Protein AF-A0A182G7J6-F1 (afdb_monomer_lite)

Secondary structure (DSSP, 8-state):
-----TTEEEEEGGGSSSPPPHHHHHHIIIIIS---GGGEEEEEEETTTTEEEEEESSHHHHHHHHHHHTTT-EEEETTEEEEPPEEE----EEEEE-S--TT--HHHHHHHHTTTEEEEEEEEEE-SSSSTTSEEEEEEEEEEESSPPP---------------

Structure (mmCIF, N/CA/C/O backbone):
data_AF-A0A182G7J6-F1
#
_entry.id   AF-A0A182G7J6-F1
#
loop_
_atom_site.group_PDB
_atom_site.id
_atom_site.type_symbol
_atom_site.label_atom_id
_atom_site.label_alt_id
_atom_site.label_comp_id
_atom_site.label_asym_id
_atom_site.label_entity_id
_atom_site.label_seq_id
_atom_site.pdbx_PDB_ins_code
_atom_site.Cartn_x
_atom_site.Cartn_y
_atom_site.Cartn_z
_atom_site.occupancy
_atom_site.B_iso_or_equiv
_atom_site.auth_seq_id
_atom_site.auth_comp_id
_atom_site.auth_asym_id
_atom_site.auth_atom_id
_atom_site.pdbx_PDB_model_num
ATOM 1 N N . MET A 1 1 ? -9.639 -21.963 0.687 1.00 31.53 1 MET A N 1
ATOM 2 C CA . MET A 1 1 ? -10.382 -20.765 1.134 1.00 31.53 1 MET A CA 1
ATOM 3 C C . MET A 1 1 ? -9.522 -20.028 2.149 1.00 31.53 1 MET A C 1
ATOM 5 O O . MET A 1 1 ? -9.544 -20.380 3.320 1.00 31.53 1 MET A O 1
ATOM 9 N N . TYR A 1 2 ? -8.685 -19.088 1.707 1.00 38.25 2 TYR A N 1
ATOM 10 C CA . TYR A 1 2 ? -7.962 -18.219 2.639 1.00 38.25 2 TYR A CA 1
ATOM 11 C C . TYR A 1 2 ? -8.932 -17.142 3.125 1.00 38.25 2 TYR A C 1
ATOM 13 O O . TYR A 1 2 ? -9.641 -16.548 2.317 1.00 38.25 2 TYR A O 1
ATOM 21 N N . GLY A 1 3 ? -9.032 -16.981 4.447 1.00 46.75 3 GLY A N 1
ATOM 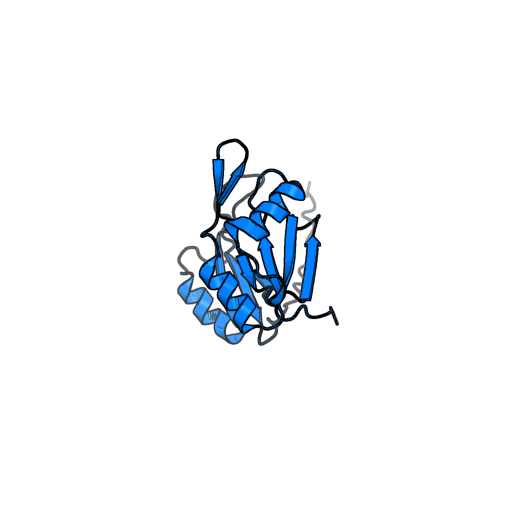22 C CA . GLY A 1 3 ? -9.972 -16.067 5.092 1.00 46.75 3 GLY A CA 1
ATOM 23 C C . GLY A 1 3 ? -9.789 -14.647 4.572 1.00 46.75 3 GLY A C 1
ATOM 24 O O . GLY A 1 3 ? -8.761 -14.020 4.817 1.00 46.75 3 GLY A O 1
ATOM 25 N N . VAL A 1 4 ? -10.786 -14.174 3.828 1.00 55.31 4 VAL A N 1
ATOM 26 C CA . VAL A 1 4 ? -10.801 -12.848 3.213 1.00 55.31 4 VAL A CA 1
ATOM 27 C C . VAL A 1 4 ? -10.831 -11.801 4.322 1.00 55.31 4 VAL A C 1
ATOM 29 O O . VAL A 1 4 ? -11.795 -11.725 5.089 1.00 55.31 4 VAL A O 1
ATOM 32 N N . ARG A 1 5 ? -9.778 -10.988 4.411 1.00 60.81 5 ARG A N 1
ATOM 33 C CA . ARG A 1 5 ? -9.736 -9.822 5.294 1.00 60.81 5 ARG A CA 1
ATOM 34 C C . ARG A 1 5 ? -10.513 -8.687 4.639 1.00 60.81 5 ARG A C 1
ATOM 36 O O . ARG A 1 5 ? -9.988 -7.952 3.815 1.00 60.81 5 ARG A O 1
ATOM 43 N N . LYS A 1 6 ? -11.791 -8.555 4.985 1.00 69.62 6 LYS A N 1
ATOM 44 C CA . LYS A 1 6 ? -12.611 -7.432 4.514 1.00 69.62 6 LYS A CA 1
ATOM 45 C C . LYS A 1 6 ? -12.230 -6.158 5.271 1.00 69.62 6 LYS A C 1
ATOM 47 O O . LYS A 1 6 ? -11.891 -6.216 6.449 1.00 69.62 6 LYS A O 1
ATOM 52 N N . ASN A 1 7 ? -12.301 -5.012 4.596 1.00 86.31 7 ASN A N 1
ATOM 53 C CA . ASN A 1 7 ? -12.163 -3.675 5.195 1.00 86.31 7 ASN A CA 1
ATOM 54 C C . ASN A 1 7 ? -10.857 -3.455 5.978 1.00 86.31 7 ASN A C 1
ATOM 56 O O . ASN A 1 7 ? -10.840 -2.716 6.961 1.00 86.31 7 ASN A O 1
ATOM 60 N N . THR A 1 8 ? -9.770 -4.122 5.594 1.00 92.38 8 THR A N 1
ATOM 61 C CA . THR A 1 8 ? -8.512 -4.024 6.337 1.00 92.38 8 THR A CA 1
ATOM 62 C C . THR A 1 8 ? -7.674 -2.877 5.802 1.00 92.38 8 THR A C 1
ATOM 64 O O . THR A 1 8 ? -7.347 -2.851 4.628 1.00 92.38 8 THR A O 1
ATOM 67 N N . LEU A 1 9 ? -7.301 -1.933 6.654 1.00 94.44 9 LEU A N 1
ATOM 68 C CA . LEU A 1 9 ? -6.309 -0.909 6.368 1.00 94.44 9 LEU A CA 1
ATOM 69 C C . LEU A 1 9 ? -4.917 -1.440 6.732 1.00 94.44 9 LEU A C 1
ATOM 71 O O . LEU A 1 9 ? -4.679 -1.892 7.851 1.00 94.44 9 LEU A O 1
ATOM 75 N N . VAL A 1 10 ? -3.987 -1.372 5.792 1.00 93.81 10 VAL A N 1
ATOM 76 C CA . VAL A 1 10 ? -2.579 -1.718 5.961 1.00 93.81 10 VAL A CA 1
ATOM 77 C C . VAL A 1 10 ? -1.765 -0.449 6.125 1.00 93.81 10 VAL A C 1
ATOM 79 O O . VAL A 1 10 ? -1.825 0.452 5.291 1.00 93.81 10 VAL A O 1
ATOM 82 N N . ILE A 1 11 ? -0.954 -0.407 7.176 1.00 95.69 11 ILE A N 1
ATOM 83 C CA . ILE A 1 11 ? 0.078 0.611 7.370 1.00 95.69 11 ILE A CA 1
ATOM 84 C C . ILE A 1 11 ? 1.424 -0.089 7.251 1.00 95.69 11 ILE A C 1
ATOM 86 O O . ILE A 1 11 ? 1.764 -0.960 8.057 1.00 95.69 11 ILE A O 1
ATOM 90 N N . ASP A 1 12 ? 2.154 0.242 6.192 1.00 92.69 12 ASP A N 1
ATOM 91 C CA . ASP A 1 12 ? 3.282 -0.549 5.717 1.00 92.69 12 ASP A CA 1
ATOM 92 C C . ASP A 1 12 ? 4.620 0.061 6.140 1.00 92.69 12 ASP A C 1
ATOM 94 O O . ASP A 1 12 ? 5.118 1.017 5.550 1.00 92.69 12 ASP A O 1
ATOM 98 N N . PHE A 1 13 ? 5.234 -0.513 7.170 1.00 93.62 13 PHE A N 1
ATOM 99 C CA . PHE A 1 13 ? 6.535 -0.068 7.657 1.00 93.62 13 PHE A CA 1
ATOM 100 C C . PHE A 1 13 ? 7.700 -0.768 6.947 1.00 93.62 13 PHE A C 1
ATOM 102 O O . PHE A 1 13 ? 8.851 -0.498 7.287 1.00 93.62 13 PHE A O 1
ATOM 109 N N . SER A 1 14 ?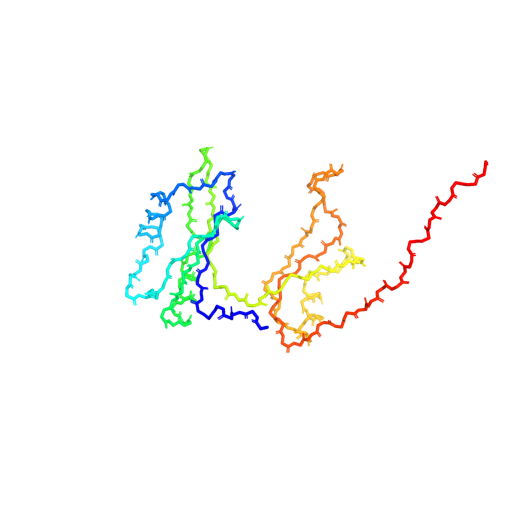 7.460 -1.628 5.946 1.00 88.69 14 SER A N 1
ATOM 110 C CA . SER A 1 14 ? 8.534 -2.302 5.191 1.00 88.69 14 SER A CA 1
ATOM 111 C C . SER A 1 14 ? 9.431 -1.339 4.405 1.00 88.69 14 SER A C 1
ATOM 113 O O . SER A 1 14 ? 10.550 -1.693 4.043 1.00 88.69 14 SER A O 1
ATOM 115 N N . VAL A 1 15 ? 8.973 -0.102 4.189 1.00 85.12 15 VAL A N 1
ATOM 116 C CA . VAL A 1 15 ? 9.769 0.986 3.602 1.00 85.12 15 VAL A CA 1
ATOM 117 C C . VAL A 1 15 ? 10.883 1.489 4.528 1.00 85.12 15 VAL A C 1
ATOM 119 O O . VAL A 1 15 ? 11.796 2.174 4.066 1.00 85.12 15 VAL A O 1
ATOM 122 N N . LEU A 1 16 ? 10.811 1.180 5.827 1.00 87.88 16 LEU A N 1
ATOM 123 C CA . LEU A 1 16 ? 11.824 1.552 6.808 1.00 87.88 16 LEU A CA 1
ATOM 124 C C . LEU A 1 16 ? 12.981 0.543 6.803 1.00 87.88 16 LEU A C 1
ATOM 126 O O . LEU A 1 16 ? 12.744 -0.663 6.727 1.00 87.88 16 LEU A O 1
ATOM 130 N N . PRO A 1 17 ? 14.236 1.004 6.960 1.00 85.38 17 PRO A N 1
ATOM 131 C CA . PRO A 1 17 ? 15.399 0.118 6.973 1.00 85.38 17 PRO A CA 1
ATOM 132 C C . PRO A 1 17 ? 15.458 -0.758 8.232 1.00 85.38 17 PRO A C 1
ATOM 134 O O . PRO A 1 17 ? 16.076 -1.819 8.220 1.00 85.38 17 PRO A O 1
ATOM 137 N N . ILE A 1 18 ? 14.829 -0.312 9.322 1.00 87.38 18 ILE A N 1
ATOM 138 C CA . ILE A 1 18 ? 14.734 -1.032 10.591 1.00 87.38 18 ILE A CA 1
ATOM 139 C C . ILE A 1 18 ? 13.275 -1.009 11.030 1.00 87.38 18 ILE A C 1
ATOM 141 O O . ILE A 1 18 ? 12.597 0.018 10.935 1.00 87.38 18 ILE A O 1
ATOM 145 N N . ARG A 1 19 ? 12.800 -2.145 11.539 1.00 88.69 19 ARG A N 1
ATOM 146 C CA . ARG A 1 19 ? 11.454 -2.265 12.089 1.00 88.69 19 ARG A CA 1
ATOM 147 C C . ARG A 1 19 ? 11.256 -1.300 13.272 1.00 88.69 19 ARG A C 1
ATOM 149 O O . ARG A 1 19 ? 12.052 -1.342 14.212 1.00 88.69 19 ARG A O 1
ATOM 156 N N . PRO A 1 20 ? 10.193 -0.475 13.270 1.00 90.94 20 PRO A N 1
ATOM 157 C CA . PRO A 1 20 ? 9.877 0.373 14.409 1.00 90.94 20 PRO A CA 1
ATOM 158 C C . PRO A 1 20 ? 9.437 -0.472 15.613 1.00 90.94 20 PRO A C 1
ATOM 160 O O . PRO A 1 20 ? 8.784 -1.512 15.467 1.00 90.94 20 PRO A O 1
ATOM 163 N N . ASP A 1 21 ? 9.798 -0.018 16.812 1.00 92.31 21 ASP A N 1
ATOM 164 C CA . ASP A 1 21 ? 9.298 -0.590 18.058 1.00 92.31 21 ASP A CA 1
ATOM 165 C C . ASP A 1 21 ? 7.798 -0.310 18.233 1.00 92.31 21 ASP A C 1
ATOM 167 O O . ASP A 1 21 ? 7.221 0.573 17.591 1.00 92.31 21 ASP A O 1
ATOM 171 N N . ILE A 1 22 ? 7.151 -1.075 19.114 1.00 92.88 22 ILE A N 1
ATOM 172 C CA . ILE A 1 22 ? 5.697 -1.009 19.288 1.00 92.88 22 ILE A CA 1
ATOM 173 C C . ILE A 1 22 ? 5.216 0.357 19.800 1.00 92.88 22 ILE A C 1
ATOM 175 O O . ILE A 1 22 ? 4.130 0.785 19.419 1.00 92.88 22 ILE A O 1
ATOM 179 N N . GLY A 1 23 ? 6.029 1.069 20.588 1.00 94.69 23 GLY A N 1
ATOM 180 C CA . GLY A 1 23 ? 5.692 2.401 21.090 1.00 94.69 23 GLY A CA 1
ATOM 181 C C . GLY A 1 23 ? 5.697 3.446 19.976 1.00 94.69 23 GLY A C 1
ATOM 182 O O . GLY A 1 23 ? 4.778 4.260 19.883 1.00 94.69 23 GLY A O 1
ATOM 183 N N . LYS A 1 24 ? 6.677 3.385 19.064 1.00 94.12 24 LYS A N 1
ATOM 184 C CA . LYS A 1 24 ? 6.683 4.221 17.850 1.00 94.12 24 LYS A CA 1
ATOM 185 C C . LYS A 1 24 ? 5.513 3.911 16.932 1.00 94.12 24 LYS A C 1
ATOM 187 O O . LYS A 1 24 ? 4.906 4.841 16.410 1.00 94.12 24 LYS A O 1
ATOM 192 N N . VAL A 1 25 ? 5.188 2.630 16.754 1.00 95.06 25 VAL A N 1
ATOM 193 C CA . VAL A 1 25 ? 4.019 2.223 15.966 1.00 95.06 25 VAL A CA 1
ATOM 194 C C . VAL A 1 25 ? 2.744 2.798 16.581 1.00 95.06 25 VAL A C 1
ATOM 196 O O . VAL A 1 25 ? 2.011 3.484 15.880 1.00 95.06 25 VAL A O 1
ATOM 199 N N . GLN A 1 26 ? 2.510 2.604 17.882 1.00 95.44 26 GLN A N 1
ATOM 200 C CA . GLN A 1 26 ? 1.347 3.167 18.573 1.00 95.44 26 GLN A CA 1
ATOM 201 C C . GLN A 1 26 ? 1.282 4.692 18.420 1.00 95.44 26 GLN A C 1
ATOM 203 O O . GLN A 1 26 ? 0.255 5.223 18.004 1.00 95.44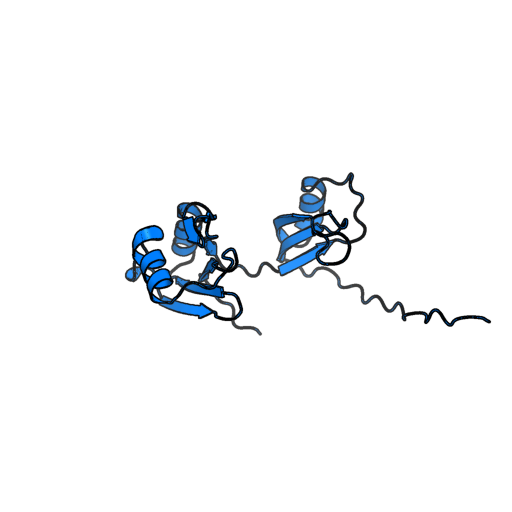 26 GLN A O 1
ATOM 208 N N . SER A 1 27 ? 2.389 5.395 18.687 1.00 96.06 27 SER A N 1
ATOM 209 C CA . SER A 1 27 ? 2.444 6.856 18.561 1.00 96.06 27 SER A CA 1
ATOM 210 C C . SER A 1 27 ? 2.120 7.318 17.139 1.00 96.06 27 SER A C 1
ATOM 212 O O . SER A 1 27 ? 1.450 8.334 16.981 1.00 96.06 27 SER A O 1
ATOM 214 N N . PHE A 1 28 ? 2.565 6.587 16.115 1.00 96.25 28 PHE A N 1
ATOM 215 C CA . PHE A 1 28 ? 2.251 6.899 14.722 1.00 96.25 28 PHE A CA 1
ATOM 216 C C . PHE A 1 28 ? 0.758 6.717 14.417 1.00 96.25 28 PHE A C 1
ATOM 218 O O . PHE A 1 28 ? 0.141 7.572 13.781 1.00 96.25 28 PHE A O 1
ATOM 225 N N . LEU A 1 29 ? 0.145 5.635 14.911 1.00 96.38 29 LEU A N 1
ATOM 226 C CA . LEU A 1 29 ? -1.292 5.397 14.744 1.00 96.38 29 LEU A CA 1
ATOM 227 C C . LEU A 1 29 ? -2.133 6.497 15.408 1.00 96.38 29 LEU A C 1
ATOM 229 O O . LEU A 1 29 ? -3.073 7.008 14.802 1.00 96.38 29 LEU A O 1
ATOM 233 N N . GLU A 1 30 ? -1.776 6.900 16.626 1.00 95.50 30 GLU A N 1
ATOM 234 C CA . GLU A 1 30 ? -2.548 7.870 17.408 1.00 95.50 30 GLU A CA 1
ATOM 235 C C . GLU A 1 30 ? -2.314 9.322 16.974 1.00 95.50 30 GLU A C 1
ATOM 237 O O . GLU A 1 30 ? -3.259 10.106 16.917 1.00 95.50 30 GLU A O 1
ATOM 242 N N . LYS A 1 31 ? -1.070 9.709 16.664 1.00 95.38 31 LYS A N 1
ATOM 243 C CA . LYS A 1 31 ? -0.719 11.120 16.417 1.00 95.38 31 LYS A CA 1
ATOM 244 C C . LYS A 1 31 ? -0.702 11.481 14.938 1.00 95.38 31 LYS A C 1
ATOM 246 O O . LYS A 1 31 ? -1.228 12.530 14.562 1.00 95.38 31 LYS A O 1
ATOM 251 N N . ASP A 1 32 ? -0.125 10.619 14.104 1.00 94.69 32 ASP A N 1
ATOM 252 C CA . ASP A 1 32 ? 0.089 10.906 12.683 1.00 94.69 32 ASP A CA 1
ATOM 253 C C . ASP A 1 32 ? -1.084 10.425 11.823 1.00 94.69 32 ASP A C 1
ATOM 255 O O . ASP A 1 32 ? -1.585 11.151 10.955 1.00 94.69 32 ASP A O 1
ATOM 259 N N . VAL A 1 33 ? -1.561 9.205 12.078 1.00 95.06 33 VAL A N 1
ATOM 260 C CA . VAL A 1 33 ? -2.759 8.656 11.425 1.00 95.06 33 VAL A CA 1
ATOM 261 C C . VAL A 1 33 ? -4.037 9.144 12.106 1.00 95.06 33 VAL A C 1
ATOM 263 O O . VAL A 1 33 ? -5.069 9.227 11.452 1.00 95.06 33 VAL A O 1
ATOM 266 N N . LYS A 1 34 ? -3.968 9.563 13.378 1.00 96.06 34 LYS A N 1
ATOM 267 C CA . LYS A 1 34 ? -5.132 10.022 14.158 1.00 96.06 34 LYS A CA 1
ATOM 268 C C . LYS A 1 34 ? -6.259 8.990 14.163 1.00 96.06 34 LYS A C 1
ATOM 270 O O . LYS A 1 34 ? -7.433 9.334 14.011 1.00 96.06 34 LYS A O 1
ATOM 275 N N . LEU A 1 35 ? -5.876 7.723 14.315 1.00 96.12 35 LEU A N 1
ATOM 276 C CA . LEU A 1 35 ? -6.783 6.588 14.282 1.00 96.12 35 LEU A CA 1
ATOM 277 C C . LEU A 1 35 ? -7.854 6.728 15.369 1.00 96.12 35 LEU A C 1
ATOM 279 O O . LEU A 1 35 ? -7.544 6.836 16.554 1.00 96.12 35 LEU A O 1
ATOM 283 N N . GLN A 1 36 ? -9.118 6.717 14.960 1.00 96.25 36 GLN A N 1
ATOM 284 C CA . GLN A 1 36 ? -10.246 6.731 15.884 1.00 96.25 36 GLN A CA 1
ATOM 285 C C . GLN A 1 36 ? -10.582 5.300 16.295 1.00 96.25 36 GLN A C 1
ATOM 287 O O . GLN A 1 36 ? -10.931 4.479 15.454 1.00 96.25 36 GLN A O 1
ATOM 292 N N . TYR A 1 37 ? -10.537 4.994 17.591 1.00 94.12 37 TYR A N 1
ATOM 293 C CA . TYR A 1 37 ? -10.839 3.643 18.082 1.00 94.12 37 TYR A CA 1
ATOM 294 C C . TYR A 1 37 ? -12.272 3.181 17.760 1.00 94.12 37 TYR A C 1
ATOM 296 O O . TYR A 1 37 ? -12.497 1.988 17.589 1.00 94.12 37 TYR A O 1
ATOM 304 N N . ALA A 1 38 ? -13.223 4.109 17.605 1.00 96.38 38 ALA A N 1
ATOM 305 C CA . ALA A 1 38 ? -14.590 3.800 17.171 1.00 96.38 38 ALA A CA 1
ATOM 306 C C . ALA A 1 38 ? -14.671 3.260 15.727 1.00 96.38 38 ALA A C 1
ATOM 308 O O . ALA A 1 38 ? -15.625 2.567 15.383 1.00 96.38 38 ALA A O 1
ATOM 309 N N . ASP A 1 39 ? -13.665 3.551 14.898 1.00 95.31 39 ASP A N 1
ATOM 310 C CA . ASP A 1 39 ? -13.586 3.113 13.503 1.00 95.31 39 ASP A CA 1
ATOM 311 C C . ASP A 1 39 ? -12.961 1.708 13.357 1.00 95.31 39 ASP A C 1
ATOM 313 O O . ASP A 1 39 ? -12.910 1.166 12.248 1.00 95.31 39 ASP A O 1
ATOM 317 N N . VAL A 1 40 ? -12.471 1.109 14.450 1.00 96.00 40 VAL A N 1
ATOM 318 C CA . VAL A 1 40 ? -11.590 -0.070 14.440 1.00 96.00 40 VAL A CA 1
ATOM 319 C C . VAL A 1 40 ? -12.260 -1.280 15.093 1.00 96.00 40 VAL A C 1
ATOM 321 O O . VAL A 1 40 ? -12.735 -1.212 16.222 1.00 96.00 40 VAL A O 1
ATOM 324 N N . ARG A 1 41 ? -12.242 -2.426 14.402 1.00 95.25 41 ARG A N 1
ATOM 325 C CA . ARG A 1 41 ? -12.651 -3.736 14.939 1.00 95.25 41 ARG A CA 1
ATOM 326 C C . ARG A 1 41 ? -11.487 -4.484 15.578 1.00 95.25 41 ARG A C 1
ATOM 328 O O . ARG A 1 41 ? -11.647 -5.078 16.640 1.00 95.25 41 ARG A O 1
ATOM 335 N N . SER A 1 42 ? -10.329 -4.492 14.922 1.00 94.75 42 SER A N 1
ATOM 336 C CA . SER A 1 42 ? -9.147 -5.203 15.408 1.00 94.75 42 SER A CA 1
ATOM 337 C C . SER A 1 42 ? -7.852 -4.596 14.862 1.00 94.75 42 SER A C 1
ATOM 339 O O . SER A 1 42 ? -7.837 -4.005 13.783 1.00 94.75 42 SER A O 1
ATOM 341 N N . ILE A 1 43 ? -6.754 -4.735 15.613 1.00 95.31 43 ILE A N 1
ATOM 342 C CA . ILE A 1 43 ? -5.402 -4.325 15.202 1.00 95.31 43 ILE A CA 1
ATOM 343 C C . ILE A 1 43 ? -4.477 -5.533 15.331 1.00 95.31 43 ILE A C 1
ATOM 345 O O . ILE A 1 43 ? -4.387 -6.146 16.393 1.00 95.31 43 ILE A O 1
ATOM 349 N N . GLN A 1 44 ? -3.763 -5.864 14.257 1.00 94.38 44 GLN A N 1
ATOM 350 C CA . GLN A 1 44 ? -2.808 -6.967 14.210 1.00 94.38 44 GLN A CA 1
ATOM 351 C C . GLN A 1 44 ? -1.444 -6.473 13.722 1.00 94.38 44 GLN A C 1
ATOM 353 O O . GLN A 1 44 ? -1.310 -5.911 12.635 1.00 94.38 44 GLN A O 1
ATOM 358 N N . LEU A 1 45 ? -0.403 -6.722 14.518 1.00 93.00 45 LEU A N 1
ATOM 359 C CA . LEU A 1 45 ? 0.986 -6.447 14.152 1.00 93.00 45 LEU A CA 1
ATOM 360 C C . LEU A 1 45 ? 1.554 -7.627 13.361 1.00 93.00 45 LEU A C 1
ATOM 362 O O . LEU A 1 45 ? 1.695 -8.726 13.893 1.00 93.00 45 LEU A O 1
ATOM 366 N N . HIS A 1 46 ? 1.946 -7.401 12.110 1.00 88.56 46 HIS A N 1
ATOM 367 C CA . HIS A 1 46 ? 2.532 -8.436 11.267 1.00 88.56 46 HIS A CA 1
ATOM 368 C C . HIS A 1 46 ? 4.055 -8.295 11.210 1.00 88.56 46 HIS A C 1
ATOM 370 O O . HIS A 1 46 ? 4.603 -7.484 10.467 1.00 88.56 46 HIS A O 1
ATOM 376 N N . HIS A 1 47 ? 4.766 -9.139 11.958 1.00 83.06 47 HIS A N 1
ATOM 377 C CA . HIS A 1 47 ? 6.221 -9.023 12.115 1.00 83.06 47 HIS A CA 1
ATOM 378 C C . HIS A 1 47 ? 7.012 -9.303 10.831 1.00 83.06 47 HIS A C 1
ATOM 380 O O . HIS A 1 47 ? 7.919 -8.543 10.517 1.00 83.06 47 HIS A O 1
ATOM 386 N N . LEU A 1 48 ? 6.644 -10.338 10.065 1.00 78.75 48 LEU A N 1
ATOM 387 C CA . LEU A 1 48 ? 7.370 -10.712 8.838 1.00 78.75 48 LEU A CA 1
ATOM 388 C C . LEU A 1 48 ? 7.212 -9.687 7.703 1.00 78.75 48 LEU A C 1
ATOM 390 O O . LEU A 1 48 ? 8.179 -9.362 7.028 1.00 78.75 48 LEU A O 1
ATOM 394 N N . ARG A 1 49 ? 5.995 -9.161 7.506 1.00 79.62 49 ARG A N 1
ATOM 395 C CA . ARG A 1 49 ? 5.696 -8.106 6.523 1.00 79.62 49 ARG A CA 1
ATOM 396 C C . ARG A 1 49 ? 6.076 -6.707 7.014 1.00 79.62 49 ARG A C 1
ATOM 398 O O . ARG A 1 49 ? 5.997 -5.767 6.237 1.00 79.62 49 ARG A O 1
ATOM 405 N N . ASN A 1 50 ? 6.459 -6.575 8.286 1.00 88.50 50 ASN A N 1
ATOM 406 C CA . ASN A 1 50 ? 6.694 -5.303 8.959 1.00 88.50 50 ASN A CA 1
ATOM 407 C C . ASN A 1 50 ? 5.555 -4.291 8.721 1.00 88.50 50 ASN A C 1
ATOM 409 O O . ASN A 1 50 ? 5.785 -3.170 8.283 1.00 88.50 50 ASN A O 1
ATOM 413 N N . CYS A 1 51 ? 4.311 -4.698 8.969 1.00 92.50 51 CYS A N 1
ATOM 414 C CA . CYS A 1 51 ? 3.141 -3.838 8.790 1.00 92.50 51 CYS A CA 1
ATOM 415 C C . CYS A 1 51 ? 2.139 -3.995 9.937 1.00 92.50 51 CYS A C 1
ATOM 417 O O . CYS A 1 51 ? 2.195 -4.957 10.711 1.00 92.50 51 CYS A O 1
ATOM 419 N N . VAL A 1 52 ? 1.221 -3.039 10.042 1.00 95.56 52 VAL A N 1
ATOM 420 C CA . VAL A 1 52 ? 0.033 -3.139 10.893 1.00 95.56 52 VAL A CA 1
ATOM 421 C C . VAL A 1 52 ? -1.179 -3.334 10.003 1.00 95.56 52 VAL A C 1
ATOM 423 O O . VAL A 1 52 ? -1.331 -2.655 8.991 1.00 95.56 52 VAL A O 1
ATOM 426 N N . LEU A 1 53 ? -2.030 -4.270 10.400 1.00 94.50 53 LEU A N 1
ATOM 427 C CA . LEU A 1 53 ? -3.284 -4.593 9.746 1.00 94.50 53 LEU A CA 1
ATOM 428 C C . LEU A 1 53 ? -4.414 -4.190 10.683 1.00 94.50 53 LEU A C 1
ATOM 430 O O . LEU A 1 53 ? -4.487 -4.686 11.808 1.00 94.50 53 LEU A O 1
ATOM 434 N N . ILE A 1 54 ? -5.259 -3.275 10.234 1.00 95.75 54 ILE A N 1
ATOM 435 C CA . ILE A 1 54 ? -6.346 -2.708 11.024 1.00 95.75 54 ILE A CA 1
ATOM 436 C C . ILE A 1 54 ? -7.649 -3.066 10.337 1.00 95.75 54 ILE A C 1
ATOM 438 O O . ILE A 1 54 ? -7.939 -2.569 9.254 1.00 95.75 54 ILE A O 1
ATOM 442 N N . GLU A 1 55 ? -8.437 -3.935 10.947 1.00 94.56 55 GLU A N 1
ATOM 443 C CA . GLU A 1 55 ? -9.772 -4.226 10.448 1.00 94.56 55 GLU A CA 1
ATOM 444 C C . GLU A 1 55 ? -10.696 -3.067 10.820 1.00 94.56 55 GLU A C 1
ATOM 446 O O . GLU A 1 55 ? -10.913 -2.791 12.002 1.00 94.56 55 GLU A O 1
ATOM 451 N N . MET A 1 56 ? -11.229 -2.379 9.814 1.00 94.50 56 MET A N 1
ATOM 452 C CA . MET A 1 56 ? -12.100 -1.224 10.007 1.00 94.50 56 MET A CA 1
ATOM 453 C C . MET A 1 56 ? -13.567 -1.655 10.105 1.00 94.50 56 MET A C 1
ATOM 455 O O . MET A 1 56 ? -13.981 -2.688 9.566 1.00 94.50 56 MET A O 1
ATOM 459 N N . VAL A 1 57 ? -14.391 -0.845 10.774 1.00 94.50 57 VAL A N 1
ATOM 460 C CA . VAL A 1 57 ? -15.826 -1.141 10.934 1.00 94.50 57 VAL A CA 1
ATOM 461 C C . VAL A 1 57 ? -16.583 -1.166 9.604 1.00 94.50 57 VAL A C 1
ATOM 463 O O . VAL A 1 57 ? -17.511 -1.970 9.474 1.00 94.50 57 VAL A O 1
ATOM 466 N N . SER A 1 58 ? -16.149 -0.364 8.621 1.00 91.31 58 SER A N 1
ATOM 467 C CA . SER A 1 58 ? -16.683 -0.327 7.255 1.00 91.3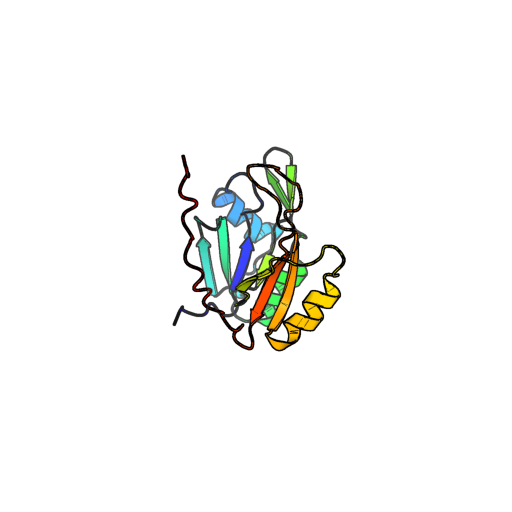1 58 SER A CA 1
ATOM 468 C C . SER A 1 58 ? -15.596 -0.098 6.197 1.00 91.31 58 SER A C 1
ATOM 470 O O . SER A 1 58 ? -14.480 0.342 6.490 1.00 91.31 58 SER A O 1
ATOM 472 N N . CYS A 1 59 ? -15.943 -0.402 4.945 1.00 87.56 59 CYS A N 1
ATOM 473 C CA . CYS A 1 59 ? -15.067 -0.221 3.793 1.00 87.56 59 CYS A CA 1
ATOM 474 C C . CYS A 1 59 ? -14.844 1.265 3.468 1.00 87.56 59 CYS A C 1
ATOM 476 O O . CYS A 1 59 ? -13.714 1.667 3.190 1.00 87.56 59 CYS A O 1
ATOM 478 N N . GLU A 1 60 ? -15.890 2.100 3.563 1.00 90.69 60 GLU A N 1
ATOM 479 C CA . GLU A 1 60 ? -15.779 3.532 3.249 1.00 90.69 60 GLU A CA 1
ATOM 480 C C . GLU A 1 60 ? -14.790 4.230 4.184 1.00 90.69 60 GLU A C 1
ATOM 482 O O . GLU A 1 60 ? -13.995 5.064 3.753 1.00 90.69 60 GLU A O 1
ATOM 487 N N . ILE A 1 61 ? -14.795 3.848 5.463 1.00 93.81 61 ILE A N 1
ATOM 488 C CA . ILE A 1 61 ? -13.866 4.390 6.452 1.00 93.81 61 ILE A CA 1
ATOM 489 C C . ILE A 1 61 ? -12.431 3.983 6.112 1.00 93.81 61 ILE A C 1
ATOM 491 O O . ILE A 1 61 ? -11.548 4.839 6.116 1.00 93.81 61 ILE A O 1
ATOM 495 N N . ALA A 1 62 ? -12.187 2.716 5.764 1.00 92.81 62 ALA A N 1
ATOM 496 C CA . ALA A 1 62 ? -10.858 2.260 5.354 1.00 92.81 62 ALA A CA 1
ATOM 497 C C . ALA A 1 62 ? -10.332 3.063 4.148 1.00 92.81 62 ALA A C 1
ATOM 499 O O . ALA A 1 62 ? -9.203 3.557 4.174 1.00 92.81 62 ALA A O 1
ATOM 500 N N . PHE A 1 63 ? -11.169 3.276 3.127 1.00 91.25 63 PHE A N 1
ATOM 501 C CA . PHE A 1 63 ? -10.808 4.091 1.964 1.00 91.25 63 PHE A CA 1
ATOM 502 C C . PHE A 1 63 ? -10.584 5.566 2.302 1.00 91.25 63 PHE A C 1
ATOM 504 O O . PHE A 1 63 ? -9.661 6.172 1.755 1.00 91.25 63 PHE A O 1
ATOM 511 N N . ARG A 1 64 ? -11.360 6.137 3.230 1.00 95.06 64 ARG A N 1
ATOM 512 C CA . ARG A 1 64 ? -11.125 7.493 3.745 1.00 95.06 64 ARG A CA 1
ATOM 513 C C . ARG A 1 64 ? -9.731 7.603 4.363 1.00 95.06 64 ARG A C 1
ATOM 515 O O . ARG A 1 64 ? -8.961 8.465 3.953 1.00 95.06 64 ARG A O 1
ATOM 522 N N . TYR A 1 65 ? -9.357 6.684 5.260 1.00 96.31 65 TYR A N 1
ATOM 523 C CA . TYR A 1 65 ? -8.011 6.683 5.848 1.00 96.31 65 TYR A CA 1
ATOM 524 C C . TYR A 1 65 ? -6.911 6.495 4.793 1.00 96.31 65 TYR A C 1
ATOM 526 O O . TYR A 1 65 ? -5.890 7.179 4.848 1.00 96.31 65 TYR A O 1
ATOM 534 N N . GLN A 1 66 ? -7.103 5.617 3.803 1.00 94.06 66 GLN A N 1
ATOM 535 C CA . GLN A 1 66 ? -6.165 5.513 2.682 1.00 94.06 66 GLN A CA 1
ATOM 536 C C . GLN A 1 66 ? -6.020 6.863 1.964 1.00 94.06 66 GLN A C 1
ATOM 538 O O . GLN A 1 66 ? -4.907 7.363 1.817 1.00 94.06 66 GLN A O 1
ATOM 543 N N . SER A 1 67 ? -7.126 7.474 1.537 1.00 92.69 67 SER A N 1
ATOM 544 C CA . SER A 1 67 ? -7.113 8.757 0.825 1.00 92.69 67 SER A CA 1
ATOM 545 C C . SER A 1 67 ? -6.414 9.850 1.636 1.00 92.69 67 SER A C 1
ATOM 547 O O . SER A 1 67 ? -5.587 10.601 1.110 1.00 92.69 67 SER A O 1
ATOM 549 N N . ASP A 1 68 ? -6.680 9.915 2.937 1.00 95.75 68 ASP A N 1
ATOM 550 C CA . ASP A 1 68 ? -6.199 10.984 3.808 1.00 95.75 68 ASP A CA 1
ATOM 551 C C . ASP A 1 68 ? -4.727 10.827 4.207 1.00 95.75 68 ASP A C 1
ATOM 553 O O . ASP A 1 68 ? -4.060 11.833 4.474 1.00 95.75 68 ASP A O 1
ATOM 557 N N . HIS A 1 69 ? -4.190 9.600 4.204 1.00 95.81 69 HIS A N 1
ATOM 558 C CA . HIS A 1 69 ? -2.881 9.308 4.800 1.00 95.81 69 HIS A CA 1
ATOM 559 C C . HIS A 1 69 ? -1.858 8.641 3.875 1.00 95.81 69 HIS A C 1
ATOM 561 O O . HIS A 1 69 ? -0.662 8.755 4.161 1.00 95.81 69 HIS A O 1
ATOM 567 N N . ASN A 1 70 ? -2.266 7.988 2.781 1.00 94.00 70 ASN A N 1
ATOM 568 C CA . ASN A 1 70 ? -1.344 7.210 1.949 1.00 94.00 70 ASN A CA 1
ATOM 569 C C . ASN A 1 70 ? -0.173 8.059 1.442 1.00 94.00 70 ASN A C 1
ATOM 571 O O . ASN A 1 70 ? -0.381 9.045 0.737 1.00 94.00 70 ASN A O 1
ATOM 575 N N . LEU A 1 71 ? 1.059 7.682 1.812 1.00 88.12 71 LEU A N 1
ATOM 576 C CA . LEU A 1 71 ? 2.302 8.385 1.462 1.00 88.12 71 LEU A CA 1
ATOM 577 C C . LEU A 1 71 ? 2.354 9.868 1.882 1.00 88.12 71 LEU A C 1
ATOM 579 O O . LEU A 1 71 ? 3.247 10.600 1.451 1.00 88.12 71 LEU A O 1
ATOM 583 N N . LYS A 1 72 ? 1.432 10.321 2.737 1.00 92.69 72 LYS A N 1
ATOM 584 C CA . LYS A 1 72 ? 1.372 11.698 3.255 1.00 92.69 72 LYS A CA 1
ATOM 585 C C . LYS A 1 72 ? 2.034 11.835 4.621 1.00 92.69 72 LYS A C 1
ATOM 587 O O . LYS A 1 72 ? 2.459 12.928 4.984 1.00 92.69 72 LYS A O 1
ATOM 592 N N . ARG A 1 73 ? 2.102 10.747 5.391 1.00 93.00 73 ARG A N 1
ATOM 593 C CA . ARG A 1 73 ? 2.740 10.705 6.714 1.00 93.00 73 ARG A CA 1
ATOM 594 C C . ARG A 1 73 ? 4.160 10.170 6.597 1.00 93.00 73 ARG A C 1
ATOM 596 O O . ARG A 1 73 ? 4.417 9.269 5.796 1.00 93.00 73 ARG A O 1
ATOM 603 N N . THR A 1 74 ? 5.073 10.723 7.386 1.00 93.56 74 THR A N 1
ATOM 604 C CA . THR A 1 74 ? 6.483 10.332 7.391 1.00 93.56 74 THR A CA 1
ATOM 605 C C . THR A 1 74 ? 6.897 9.774 8.745 1.00 93.56 74 THR A C 1
ATOM 607 O O . THR A 1 74 ? 6.316 10.100 9.775 1.00 93.56 74 THR A O 1
ATOM 610 N N . MET A 1 75 ? 7.918 8.922 8.740 1.00 92.75 75 MET A N 1
ATOM 611 C CA . MET A 1 75 ? 8.644 8.528 9.943 1.00 92.75 75 MET A CA 1
ATOM 612 C C . MET A 1 75 ? 10.133 8.774 9.751 1.00 92.75 75 MET A C 1
ATOM 614 O O . MET A 1 75 ? 10.690 8.504 8.684 1.00 92.75 75 MET A O 1
ATOM 618 N N . LEU A 1 76 ? 10.780 9.258 10.809 1.00 91.44 76 LEU A N 1
ATOM 619 C CA . LEU A 1 76 ? 12.219 9.472 10.837 1.00 91.44 76 LEU A CA 1
ATOM 620 C C . LEU A 1 76 ? 12.938 8.170 11.211 1.00 91.44 76 LEU A C 1
ATOM 622 O O . LEU A 1 76 ? 12.675 7.574 12.257 1.00 91.44 76 LEU A O 1
ATOM 626 N N . CYS A 1 77 ? 13.884 7.747 10.377 1.00 88.19 77 CYS A N 1
ATOM 627 C CA . CYS A 1 77 ? 14.778 6.631 10.658 1.00 88.19 77 CYS A CA 1
ATOM 628 C C . CYS A 1 77 ? 16.191 6.985 10.183 1.00 88.19 77 CYS A C 1
ATOM 630 O O . CYS A 1 77 ? 16.377 7.366 9.031 1.00 88.19 77 CYS A O 1
ATOM 632 N N . ASN A 1 78 ? 17.188 6.888 11.067 1.00 87.31 78 ASN A N 1
ATOM 633 C CA . ASN A 1 78 ? 18.587 7.234 10.774 1.00 87.31 78 ASN A CA 1
ATOM 634 C C . ASN A 1 78 ? 18.746 8.624 10.117 1.00 87.31 78 ASN A C 1
ATOM 636 O O . ASN A 1 78 ? 19.408 8.757 9.090 1.00 87.31 78 ASN A O 1
ATOM 640 N N . ASN A 1 79 ? 18.091 9.648 10.679 1.00 88.38 79 ASN A N 1
ATOM 641 C CA . ASN A 1 79 ? 18.044 11.026 10.157 1.00 88.38 79 ASN A CA 1
ATOM 642 C C . ASN A 1 79 ? 17.492 11.179 8.728 1.00 88.38 79 ASN A C 1
ATOM 644 O O . ASN A 1 79 ? 17.660 12.226 8.107 1.00 88.38 79 ASN A O 1
ATOM 648 N N . LYS A 1 80 ? 16.799 10.163 8.212 1.00 92.06 80 LYS A N 1
ATOM 649 C CA . LYS A 1 80 ? 16.111 10.215 6.926 1.00 92.06 80 LYS A CA 1
ATOM 650 C C . LYS A 1 80 ? 14.614 10.026 7.126 1.00 92.06 80 LYS A C 1
ATOM 652 O O . LYS A 1 80 ? 14.181 9.165 7.890 1.00 92.06 80 LYS A O 1
ATOM 657 N N . GLU A 1 81 ? 13.826 10.840 6.438 1.00 92.88 81 GLU A N 1
ATOM 658 C CA . GLU A 1 81 ? 12.373 10.713 6.433 1.00 92.88 81 GLU A CA 1
ATOM 659 C C . GLU A 1 81 ? 11.918 9.696 5.390 1.00 92.88 81 GLU A C 1
ATOM 661 O O . GLU A 1 81 ? 12.367 9.698 4.241 1.00 92.88 81 GLU A O 1
ATOM 666 N N . PHE A 1 82 ? 10.987 8.840 5.794 1.00 91.50 82 PHE A N 1
ATOM 667 C CA . PHE A 1 82 ? 10.370 7.839 4.936 1.00 91.50 82 PHE A CA 1
ATOM 668 C C . PHE A 1 82 ? 8.865 8.052 4.930 1.00 91.50 82 PHE A C 1
ATOM 670 O O . PHE A 1 82 ? 8.239 8.067 5.988 1.00 91.50 82 PHE A O 1
ATOM 677 N N . ARG A 1 83 ? 8.279 8.208 3.741 1.00 91.38 83 ARG A N 1
ATOM 678 C CA . ARG A 1 83 ? 6.823 8.254 3.569 1.00 91.38 83 ARG A CA 1
ATOM 679 C C . ARG A 1 83 ? 6.250 6.862 3.785 1.00 91.38 83 ARG A C 1
ATOM 681 O O . ARG A 1 83 ? 6.683 5.924 3.121 1.00 91.38 83 ARG A O 1
ATOM 688 N N . ILE A 1 84 ? 5.285 6.747 4.686 1.00 95.06 84 ILE A N 1
ATOM 689 C CA . ILE A 1 84 ? 4.675 5.471 5.051 1.00 95.06 84 ILE A CA 1
ATOM 690 C C . ILE A 1 84 ? 3.447 5.224 4.164 1.00 95.06 84 ILE A C 1
ATOM 692 O O . ILE A 1 84 ? 2.530 6.054 4.146 1.00 95.06 84 ILE A O 1
ATOM 696 N N . PRO A 1 85 ? 3.406 4.115 3.404 1.00 93.00 85 PRO A N 1
ATOM 697 C CA . PRO A 1 85 ? 2.210 3.706 2.684 1.00 93.00 85 PRO A CA 1
ATOM 698 C C . PRO A 1 85 ? 1.080 3.337 3.648 1.00 93.00 85 PRO A C 1
ATOM 700 O O . PRO A 1 85 ? 1.286 2.626 4.634 1.00 93.00 85 PRO A O 1
ATOM 703 N N . VAL A 1 86 ? -0.123 3.801 3.320 1.00 94.12 86 VAL A N 1
ATOM 704 C CA . VAL A 1 86 ? -1.364 3.474 4.027 1.00 94.12 86 VAL A CA 1
ATOM 705 C C . VAL A 1 86 ? -2.391 3.102 2.970 1.00 94.12 86 VAL A C 1
ATOM 707 O O . VAL A 1 86 ? -2.779 3.953 2.179 1.00 94.12 86 VAL A O 1
ATOM 710 N N . TYR A 1 87 ? -2.802 1.842 2.906 1.00 90.50 87 TYR A N 1
ATOM 711 C CA . TYR A 1 87 ? -3.675 1.349 1.839 1.00 90.50 87 TYR A CA 1
ATOM 712 C C . TYR A 1 87 ? -4.642 0.293 2.348 1.00 90.50 87 TYR A C 1
ATOM 714 O O . TYR A 1 87 ? -4.347 -0.415 3.298 1.00 90.50 87 TYR A O 1
ATOM 722 N N . VAL A 1 88 ? -5.799 0.164 1.717 1.00 90.25 88 VAL A N 1
ATOM 723 C CA . VAL A 1 88 ? -6.744 -0.913 1.990 1.00 90.25 88 VAL A CA 1
ATOM 724 C C . VAL A 1 88 ? -6.167 -2.212 1.422 1.00 90.25 88 VAL A C 1
ATOM 726 O O . VAL A 1 88 ? -5.774 -2.268 0.254 1.00 90.25 88 VAL A O 1
ATOM 729 N N . ASP A 1 89 ? -6.070 -3.243 2.264 1.00 85.12 89 ASP A N 1
ATOM 730 C CA . ASP A 1 89 ? -5.745 -4.610 1.868 1.00 85.12 89 ASP A CA 1
ATOM 731 C C . ASP A 1 89 ? -6.826 -5.040 0.879 1.00 85.12 89 ASP A C 1
ATOM 733 O O . ASP A 1 89 ? -7.998 -5.203 1.218 1.00 85.12 89 ASP A O 1
ATOM 737 N N . CYS A 1 90 ? -6.422 -5.114 -0.377 1.00 72.44 90 CYS A N 1
ATOM 738 C CA . CYS A 1 90 ? -7.225 -5.609 -1.474 1.00 72.44 90 CYS A CA 1
ATOM 739 C C . CYS A 1 90 ? -6.647 -6.956 -1.892 1.00 72.44 90 CYS A C 1
ATOM 741 O O . CYS A 1 90 ? -5.444 -7.194 -1.738 1.00 72.44 90 CYS A O 1
ATOM 743 N N . ASP A 1 91 ? -7.480 -7.806 -2.490 1.00 71.81 91 ASP A N 1
ATOM 744 C CA . ASP A 1 91 ? -7.085 -9.111 -3.039 1.00 71.81 91 ASP A CA 1
ATOM 745 C C . ASP A 1 91 ? -6.169 -8.981 -4.280 1.00 71.81 91 ASP A C 1
ATOM 747 O O . ASP A 1 91 ? -6.062 -9.886 -5.107 1.00 71.81 91 ASP A O 1
ATOM 751 N N . ALA A 1 92 ? -5.485 -7.843 -4.419 1.00 76.44 92 ALA A N 1
ATOM 752 C CA . ALA A 1 92 ? -4.588 -7.555 -5.508 1.00 76.44 92 ALA A CA 1
ATOM 753 C C . ALA A 1 92 ? -3.377 -8.475 -5.472 1.00 76.44 92 ALA A C 1
ATOM 755 O O . ALA A 1 92 ? -2.493 -8.347 -4.610 1.00 76.44 92 ALA A O 1
ATOM 756 N N . VAL A 1 93 ? -3.296 -9.334 -6.475 1.00 83.38 93 VAL A N 1
ATOM 757 C CA . VAL A 1 93 ? -2.162 -10.217 -6.709 1.00 83.38 93 VAL A CA 1
ATOM 758 C C . VAL A 1 93 ? -1.037 -9.468 -7.414 1.00 83.38 93 VAL A C 1
ATOM 760 O O . VAL A 1 93 ? -1.228 -8.405 -8.012 1.00 83.38 93 VAL A O 1
ATOM 763 N N . THR A 1 94 ? 0.169 -10.026 -7.325 1.00 86.62 94 THR A N 1
ATOM 764 C CA . THR A 1 94 ? 1.322 -9.539 -8.086 1.00 86.62 94 THR A CA 1
ATOM 765 C C . THR A 1 94 ? 1.491 -10.380 -9.343 1.00 86.62 94 THR A C 1
ATOM 767 O O . THR A 1 94 ? 1.655 -11.593 -9.244 1.00 86.62 94 THR A O 1
ATOM 770 N N . VAL A 1 95 ? 1.503 -9.733 -10.506 1.00 89.56 95 VAL A N 1
ATOM 771 C CA . VAL A 1 95 ? 1.752 -10.369 -11.806 1.00 89.56 95 VAL A CA 1
ATOM 772 C C . VAL A 1 95 ? 3.073 -9.846 -12.352 1.00 89.56 95 VAL A C 1
ATOM 774 O O . VAL A 1 95 ? 3.317 -8.640 -12.351 1.00 89.56 95 VAL A O 1
ATOM 777 N N . ARG A 1 96 ? 3.947 -10.750 -12.796 1.00 91.44 96 ARG A N 1
ATOM 778 C CA . ARG A 1 96 ? 5.213 -10.403 -13.454 1.00 91.44 96 ARG A CA 1
ATOM 779 C C . ARG A 1 96 ? 5.037 -10.629 -14.947 1.00 91.44 96 ARG A C 1
ATOM 781 O O . ARG A 1 96 ? 4.782 -11.755 -15.359 1.00 91.44 96 ARG A O 1
ATOM 788 N N . VAL A 1 97 ? 5.162 -9.565 -15.728 1.00 90.94 97 VAL A N 1
ATOM 789 C CA . VAL A 1 97 ? 5.141 -9.620 -17.189 1.00 90.94 97 VAL A CA 1
ATOM 790 C C . VAL A 1 97 ? 6.588 -9.652 -17.660 1.00 90.94 97 VAL A C 1
ATOM 792 O O . VAL A 1 97 ? 7.361 -8.725 -17.398 1.00 90.94 97 VAL A O 1
ATOM 795 N N . LEU A 1 98 ? 6.947 -10.771 -18.281 1.00 90.38 98 LEU A N 1
ATOM 796 C CA . LEU A 1 98 ? 8.269 -11.041 -18.833 1.00 90.38 98 LEU A CA 1
ATOM 797 C C . LEU A 1 98 ? 8.281 -10.717 -20.331 1.00 90.38 98 LEU A C 1
ATOM 799 O O . LEU A 1 98 ? 7.223 -10.551 -20.934 1.00 90.38 98 LEU A O 1
ATOM 803 N N . ASP A 1 99 ? 9.482 -10.623 -20.901 1.00 86.62 99 ASP A N 1
ATOM 804 C CA . ASP A 1 99 ? 9.724 -10.498 -22.347 1.00 86.62 99 ASP A CA 1
ATOM 805 C C . ASP A 1 99 ? 8.965 -9.351 -23.032 1.00 86.62 99 ASP A C 1
ATOM 807 O O . ASP A 1 99 ? 8.641 -9.394 -24.220 1.00 86.62 99 ASP A O 1
ATOM 811 N N . LEU A 1 100 ? 8.700 -8.283 -22.277 1.00 87.12 100 LEU A N 1
ATOM 812 C CA . LEU A 1 100 ? 8.062 -7.091 -22.802 1.00 87.12 100 LEU A CA 1
ATOM 813 C C . LEU A 1 100 ? 9.099 -6.197 -23.487 1.00 87.12 100 LEU A C 1
ATOM 815 O O . LEU A 1 100 ? 10.127 -5.857 -22.899 1.00 87.12 100 LEU A O 1
ATOM 819 N N . SER A 1 101 ? 8.805 -5.755 -24.714 1.00 87.25 101 SER A N 1
ATOM 820 C CA . SER A 1 101 ? 9.636 -4.746 -25.376 1.00 87.25 101 SER A CA 1
ATOM 821 C C . SER A 1 101 ? 9.699 -3.464 -24.527 1.00 87.25 101 SER A C 1
ATOM 823 O O . SER A 1 101 ? 8.648 -2.977 -24.095 1.00 87.25 101 SER A O 1
ATOM 825 N N . PRO A 1 102 ? 10.885 -2.843 -24.356 1.00 83.44 102 PRO A N 1
ATOM 826 C CA . PRO A 1 102 ? 11.029 -1.579 -23.631 1.00 83.44 102 PRO A CA 1
ATOM 827 C C . PRO A 1 102 ? 10.197 -0.422 -24.201 1.00 83.44 102 PRO A C 1
ATOM 829 O O . PRO A 1 102 ? 9.978 0.568 -23.509 1.00 83.44 102 PRO A O 1
ATOM 832 N N . SER A 1 103 ? 9.756 -0.523 -25.460 1.00 89.19 103 SER A N 1
ATOM 833 C CA . SER A 1 103 ? 8.930 0.486 -26.130 1.00 89.19 103 SER A CA 1
ATOM 834 C C . SER A 1 103 ? 7.451 0.445 -25.733 1.00 89.19 103 SER A C 1
ATOM 836 O O . SER A 1 103 ? 6.709 1.359 -26.089 1.00 89.19 103 SER A O 1
ATOM 838 N N . ILE A 1 104 ? 6.995 -0.613 -25.054 1.00 91.94 104 ILE A N 1
ATOM 839 C CA . ILE A 1 104 ? 5.604 -0.731 -24.612 1.00 91.94 104 ILE A CA 1
ATOM 840 C C . ILE A 1 104 ? 5.391 0.155 -23.386 1.00 91.94 104 ILE A C 1
ATOM 842 O O . ILE A 1 104 ? 6.113 0.060 -22.393 1.00 91.94 104 ILE A O 1
ATOM 846 N N . SER A 1 105 ? 4.381 1.018 -23.462 1.00 92.19 105 SER A N 1
ATOM 847 C CA . SER A 1 105 ? 4.017 1.914 -22.371 1.00 92.19 105 SER A CA 1
ATOM 848 C C . SER A 1 105 ? 3.197 1.192 -21.304 1.00 92.19 105 SER A C 1
ATOM 850 O O . SER A 1 105 ? 2.423 0.282 -21.601 1.00 92.19 105 SER A O 1
ATOM 852 N N . ASP A 1 106 ? 3.291 1.668 -20.064 1.00 90.06 106 ASP A N 1
ATOM 853 C CA . ASP A 1 106 ? 2.458 1.178 -18.963 1.00 90.06 106 ASP A CA 1
ATOM 854 C C . ASP A 1 106 ? 0.956 1.299 -19.280 1.00 90.06 106 ASP A C 1
ATOM 856 O O . ASP A 1 106 ? 0.178 0.435 -18.890 1.00 90.06 106 ASP A O 1
ATOM 860 N N . ALA A 1 107 ? 0.549 2.314 -20.055 1.00 91.38 107 ALA A N 1
ATOM 861 C CA . ALA A 1 107 ? -0.832 2.476 -20.511 1.00 91.38 107 ALA A CA 1
ATOM 862 C C . ALA A 1 107 ? -1.299 1.305 -21.392 1.00 91.38 107 ALA A C 1
ATOM 864 O O . ALA A 1 107 ? -2.362 0.745 -21.140 1.00 91.38 107 ALA A O 1
ATOM 865 N N . ALA A 1 108 ? -0.480 0.877 -22.360 1.00 93.62 108 ALA A N 1
ATOM 866 C CA . ALA A 1 108 ? -0.805 -0.262 -23.218 1.00 93.62 108 ALA A CA 1
ATOM 867 C C . ALA A 1 108 ? -0.880 -1.579 -22.424 1.00 93.62 108 ALA A C 1
ATOM 869 O O . ALA A 1 108 ? -1.730 -2.428 -22.695 1.00 93.62 108 ALA A O 1
ATOM 870 N N . ILE A 1 109 ? -0.022 -1.742 -21.407 1.00 92.31 109 ILE A N 1
ATOM 871 C CA . ILE A 1 109 ? -0.096 -2.885 -20.487 1.00 92.31 109 ILE A CA 1
ATOM 872 C C . ILE A 1 109 ? -1.406 -2.837 -19.691 1.00 92.31 109 ILE A C 1
ATOM 874 O O . ILE A 1 109 ? -2.108 -3.844 -19.618 1.00 92.31 109 ILE A O 1
ATOM 878 N N . CYS A 1 110 ? -1.749 -1.684 -19.106 1.00 91.56 110 CYS A N 1
ATOM 879 C CA . CYS A 1 110 ? -2.995 -1.500 -18.363 1.00 91.56 110 CYS A CA 1
ATOM 880 C C . CYS A 1 110 ? -4.209 -1.864 -19.220 1.00 91.56 110 CYS A C 1
ATOM 882 O O . CYS A 1 110 ? -5.015 -2.683 -18.790 1.00 91.56 110 CYS A O 1
ATOM 884 N N . GLU A 1 111 ? -4.303 -1.316 -20.435 1.00 93.56 111 GLU A N 1
ATOM 885 C CA . GLU A 1 111 ? -5.393 -1.596 -21.377 1.00 93.56 111 GLU A CA 1
ATOM 886 C C . GLU A 1 111 ? -5.534 -3.093 -21.667 1.00 93.56 111 GLU A C 1
ATOM 888 O O . GLU A 1 111 ? -6.641 -3.628 -21.623 1.00 93.56 111 GLU A O 1
ATOM 893 N N . ASN A 1 112 ? -4.419 -3.795 -21.896 1.00 92.44 112 ASN A N 1
ATOM 894 C CA . ASN A 1 112 ? -4.449 -5.236 -22.140 1.00 92.44 112 ASN A CA 1
ATOM 895 C C . ASN A 1 112 ? -4.891 -6.033 -20.901 1.00 92.44 112 ASN A C 1
ATOM 897 O O . ASN A 1 112 ? -5.597 -7.033 -21.020 1.00 92.44 112 ASN A O 1
ATOM 901 N N . MET A 1 113 ? -4.503 -5.587 -19.706 1.00 92.38 113 MET A N 1
ATOM 902 C CA . MET A 1 113 ? -4.781 -6.289 -18.452 1.00 92.38 113 MET A CA 1
ATOM 903 C C . MET A 1 113 ? -6.197 -6.056 -17.907 1.00 92.38 113 MET A C 1
ATOM 905 O O . MET A 1 113 ? -6.650 -6.854 -17.084 1.00 92.38 113 MET A O 1
ATOM 909 N N . LEU A 1 114 ? -6.932 -5.050 -18.404 1.00 90.94 114 LEU A N 1
ATOM 910 C CA . LEU A 1 114 ? -8.334 -4.787 -18.030 1.00 90.94 114 LEU A CA 1
ATOM 911 C C . LEU A 1 114 ? -9.251 -6.003 -18.217 1.00 90.94 114 LEU A C 1
ATOM 913 O O . LEU A 1 114 ? -10.238 -6.157 -17.499 1.00 90.94 114 LEU A O 1
ATOM 917 N N . GLN A 1 115 ? -8.925 -6.894 -19.157 1.00 92.06 115 GLN A N 1
ATOM 918 C CA . GLN A 1 115 ? -9.694 -8.118 -19.394 1.00 92.06 115 GLN A CA 1
ATOM 919 C C . GLN A 1 115 ? -9.642 -9.115 -18.221 1.00 92.06 115 GLN A C 1
ATOM 921 O O . GLN A 1 115 ? -10.528 -9.965 -18.103 1.00 92.06 115 GLN A O 1
ATOM 926 N N . PHE A 1 116 ? -8.621 -9.017 -17.364 1.00 90.81 116 PHE A N 1
ATOM 927 C CA . PHE A 1 116 ? -8.425 -9.885 -16.201 1.00 90.81 116 PHE A CA 1
ATOM 928 C C . PHE A 1 116 ? -8.795 -9.193 -14.892 1.00 90.81 116 PHE A C 1
ATOM 930 O O . PHE A 1 116 ? -9.204 -9.859 -13.9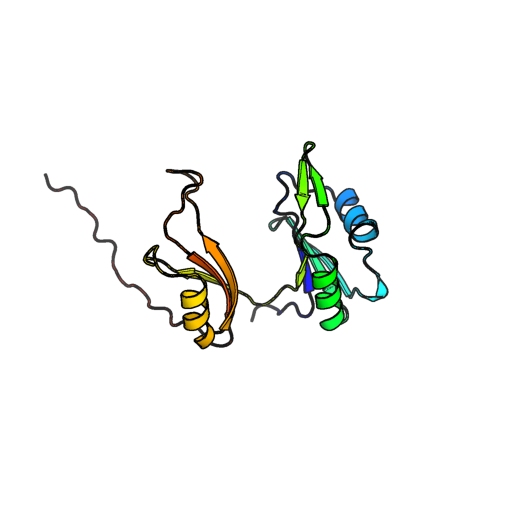41 1.00 90.81 116 PHE A O 1
ATOM 937 N N . GLY A 1 117 ? -8.662 -7.869 -14.823 1.00 89.12 117 GLY A N 1
ATOM 938 C CA . GLY A 1 117 ? -8.840 -7.148 -13.576 1.00 89.12 117 GLY A CA 1
ATOM 939 C C . GLY A 1 117 ? -8.475 -5.672 -13.636 1.00 89.12 117 GLY A C 1
ATOM 940 O O . GLY A 1 117 ? -8.083 -5.140 -14.670 1.00 89.12 117 GLY A O 1
ATOM 941 N N . GLU A 1 118 ? -8.568 -5.014 -12.487 1.00 87.94 118 GLU A N 1
ATOM 942 C CA . GLU A 1 118 ? -8.175 -3.616 -12.326 1.00 87.94 118 GLU A CA 1
ATOM 943 C C . GLU A 1 118 ? -6.702 -3.519 -11.908 1.00 87.94 118 GLU A C 1
ATOM 945 O O . GLU A 1 118 ? -6.309 -3.983 -10.830 1.00 87.94 118 GLU A O 1
ATOM 950 N N . VAL A 1 119 ? -5.869 -2.919 -12.763 1.00 86.12 119 VAL A N 1
ATOM 951 C CA . VAL A 1 119 ? -4.450 -2.684 -12.467 1.00 86.12 119 VAL A CA 1
ATOM 952 C C . VAL A 1 119 ? -4.310 -1.511 -11.498 1.00 86.12 119 VAL A C 1
ATOM 954 O O . VAL A 1 119 ? -4.677 -0.384 -11.806 1.00 86.12 119 VAL A O 1
ATOM 957 N N . ILE A 1 120 ? -3.717 -1.774 -10.334 1.00 84.19 120 ILE A N 1
ATOM 958 C CA . ILE A 1 120 ? -3.482 -0.790 -9.269 1.00 84.19 120 ILE A CA 1
ATOM 959 C C . ILE A 1 120 ? -2.166 -0.042 -9.483 1.00 84.19 120 ILE A C 1
ATOM 961 O O . ILE A 1 120 ? -2.056 1.146 -9.195 1.00 84.19 120 ILE A O 1
ATOM 965 N N . SER A 1 121 ? -1.120 -0.750 -9.915 1.00 83.25 121 SER A N 1
ATOM 966 C CA . SER A 1 121 ? 0.201 -0.151 -10.129 1.00 83.25 121 SER A CA 1
ATOM 967 C C . SER A 1 121 ? 1.054 -1.002 -11.054 1.00 83.25 121 SER A C 1
ATOM 969 O O . SER A 1 121 ? 0.925 -2.227 -11.052 1.00 83.25 121 SER A O 1
ATOM 971 N N . ILE A 1 122 ? 1.956 -0.342 -11.778 1.00 88.50 122 ILE A N 1
ATOM 972 C CA . ILE A 1 122 ? 3.008 -0.955 -12.589 1.00 88.50 122 ILE A CA 1
ATOM 973 C C . ILE A 1 122 ? 4.346 -0.385 -12.122 1.00 88.50 122 ILE A C 1
ATOM 975 O O . ILE A 1 122 ? 4.449 0.797 -11.791 1.00 88.50 122 ILE A O 1
ATOM 979 N N . ARG A 1 123 ? 5.371 -1.233 -12.044 1.00 89.38 123 ARG A N 1
ATOM 980 C CA . ARG A 1 123 ? 6.749 -0.804 -11.786 1.00 89.38 123 ARG A CA 1
ATOM 981 C C . ARG A 1 123 ? 7.754 -1.640 -12.562 1.00 89.38 123 ARG A C 1
ATOM 983 O O . ARG A 1 123 ? 7.542 -2.835 -12.771 1.00 89.38 123 ARG A O 1
ATOM 990 N N . ASP A 1 124 ? 8.886 -1.028 -12.886 1.00 88.69 124 ASP A N 1
ATOM 991 C CA . ASP A 1 124 ? 10.088 -1.732 -13.324 1.00 88.69 124 ASP A CA 1
ATOM 992 C C . ASP A 1 124 ? 10.675 -2.574 -12.190 1.00 88.69 124 ASP A C 1
ATOM 994 O O . ASP A 1 124 ? 10.982 -2.067 -11.103 1.00 88.69 124 ASP A O 1
ATOM 998 N N . GLU A 1 125 ? 10.890 -3.860 -12.452 1.00 88.31 125 GLU A N 1
ATOM 999 C CA . GLU A 1 125 ? 11.775 -4.656 -11.618 1.00 88.31 125 GLU A CA 1
ATOM 1000 C C . GLU A 1 125 ? 13.231 -4.302 -11.928 1.00 88.31 125 GLU A C 1
ATOM 1002 O O . GLU A 1 125 ? 13.632 -4.033 -13.062 1.00 88.31 125 GLU A O 1
ATOM 1007 N N . LYS A 1 126 ? 14.037 -4.273 -10.871 1.00 88.62 126 LYS A N 1
ATOM 1008 C CA . LYS A 1 126 ? 15.457 -3.967 -10.956 1.00 88.62 126 LYS A CA 1
ATOM 1009 C C . LYS A 1 126 ? 16.261 -5.168 -10.511 1.00 88.62 126 LYS A C 1
ATOM 1011 O O . LYS A 1 126 ? 15.883 -5.881 -9.578 1.00 88.62 126 LYS A O 1
ATOM 1016 N N . TRP A 1 127 ? 17.407 -5.346 -11.147 1.00 87.00 127 TRP A N 1
ATOM 1017 C CA . TRP A 1 127 ? 18.419 -6.287 -10.702 1.00 87.00 127 TRP A CA 1
ATOM 1018 C C . TRP A 1 127 ? 18.793 -6.021 -9.241 1.00 87.00 127 TRP A C 1
ATOM 1020 O O . TRP A 1 127 ? 18.977 -4.873 -8.831 1.00 87.00 127 TRP A O 1
ATOM 1030 N N . LYS A 1 128 ? 18.914 -7.100 -8.460 1.00 81.62 128 LYS A N 1
ATOM 1031 C CA . LYS A 1 128 ? 19.305 -7.043 -7.042 1.00 81.62 128 LYS A CA 1
ATOM 1032 C C . LYS A 1 128 ? 20.761 -7.433 -6.795 1.00 81.62 128 LYS A C 1
ATOM 1034 O O . LYS A 1 128 ? 21.383 -6.856 -5.915 1.00 81.62 128 LYS A O 1
ATOM 1039 N N . HIS A 1 129 ? 21.289 -8.398 -7.552 1.00 82.81 129 HIS A N 1
ATOM 1040 C CA . HIS A 1 129 ? 22.597 -9.006 -7.272 1.00 82.81 129 HIS A CA 1
ATOM 1041 C C . HIS A 1 129 ? 23.649 -8.684 -8.334 1.00 82.81 129 HIS A C 1
ATOM 1043 O O . HIS A 1 129 ? 24.678 -8.111 -8.003 1.00 82.81 129 HIS A O 1
ATOM 1049 N N . TYR A 1 130 ? 23.388 -9.011 -9.602 1.00 86.62 130 TYR A N 1
ATOM 1050 C CA . TYR A 1 130 ? 24.399 -8.890 -10.659 1.00 86.62 130 TYR A CA 1
ATOM 1051 C C . TYR A 1 130 ? 24.574 -7.456 -11.184 1.00 86.62 130 TYR A C 1
ATOM 1053 O O . TYR A 1 130 ? 25.699 -7.022 -11.394 1.00 86.62 130 TYR A O 1
ATOM 1061 N N . PHE A 1 131 ? 23.479 -6.696 -11.327 1.00 90.00 131 PHE A N 1
ATOM 1062 C CA . PHE A 1 131 ? 23.506 -5.309 -11.825 1.00 90.00 131 PHE A CA 1
ATOM 1063 C C . PHE A 1 131 ? 22.656 -4.350 -10.973 1.00 90.00 131 PHE A C 1
ATOM 1065 O O . PHE A 1 131 ? 21.692 -3.771 -11.479 1.00 90.00 131 PHE A O 1
ATOM 1072 N N . PRO A 1 132 ? 22.946 -4.208 -9.666 1.00 87.62 132 PRO A N 1
ATOM 1073 C CA . PRO A 1 132 ? 22.039 -3.581 -8.711 1.00 87.62 132 PRO A CA 1
ATOM 1074 C C . PRO A 1 132 ? 21.490 -2.226 -9.174 1.00 87.62 132 PRO A C 1
ATOM 1076 O O . PRO A 1 132 ? 22.238 -1.295 -9.456 1.00 87.62 132 PRO A O 1
ATOM 1079 N N . GLY A 1 133 ? 20.162 -2.112 -9.237 1.00 82.94 133 GLY A N 1
ATOM 1080 C CA . GLY A 1 133 ? 19.474 -0.858 -9.560 1.00 82.94 133 GLY A CA 1
ATOM 1081 C C . GLY A 1 133 ? 19.186 -0.608 -11.045 1.00 82.94 133 GLY A C 1
ATOM 1082 O O . GLY A 1 133 ? 18.383 0.284 -11.338 1.00 82.94 133 GLY A O 1
ATOM 1083 N N . MET A 1 134 ? 19.749 -1.402 -11.964 1.00 87.62 134 MET A N 1
ATOM 1084 C CA . MET A 1 134 ? 19.370 -1.365 -13.383 1.00 87.62 134 MET A CA 1
ATOM 1085 C C . MET A 1 134 ? 18.053 -2.113 -13.625 1.00 87.62 134 MET A C 1
ATOM 1087 O O . MET A 1 134 ? 17.803 -3.135 -12.983 1.00 87.62 134 MET A O 1
ATOM 1091 N N . SER A 1 135 ? 17.215 -1.613 -14.545 1.00 86.19 135 SER A N 1
ATOM 1092 C CA . SER A 1 135 ? 15.989 -2.316 -14.961 1.00 86.19 135 SER A CA 1
ATOM 1093 C C . SER A 1 135 ? 16.358 -3.651 -15.606 1.00 86.19 135 SER A C 1
ATOM 1095 O O . SER A 1 135 ? 17.322 -3.729 -16.369 1.00 86.19 135 SER A O 1
ATOM 1097 N N . ASN A 1 136 ? 15.625 -4.708 -15.266 1.00 88.69 136 ASN A N 1
ATOM 1098 C CA . ASN A 1 136 ? 15.848 -6.045 -15.817 1.00 88.69 136 ASN A CA 1
ATOM 1099 C C . ASN A 1 136 ? 14.854 -6.407 -16.934 1.00 88.69 136 ASN A C 1
ATOM 1101 O O . ASN A 1 136 ? 14.803 -7.561 -17.343 1.00 88.69 136 ASN A O 1
ATOM 1105 N N . GLY A 1 137 ? 14.056 -5.439 -17.398 1.00 88.06 137 GLY A N 1
ATOM 1106 C CA . GLY A 1 137 ? 13.045 -5.641 -18.439 1.00 88.06 137 GLY A CA 1
ATOM 1107 C C . GLY A 1 137 ? 11.729 -6.253 -17.947 1.00 88.06 137 GLY A C 1
ATOM 1108 O O . GLY A 1 137 ? 10.760 -6.270 -18.699 1.00 88.06 137 GLY A O 1
ATOM 1109 N N . VAL A 1 138 ? 11.637 -6.694 -16.688 1.00 91.12 138 VAL A N 1
ATOM 1110 C CA . VAL A 1 138 ? 10.394 -7.234 -16.120 1.00 91.12 138 VAL A CA 1
ATOM 1111 C C . VAL A 1 138 ? 9.509 -6.099 -15.608 1.00 91.12 138 VAL A C 1
ATOM 1113 O O . VAL A 1 138 ? 9.946 -5.238 -14.838 1.00 91.12 138 VAL A O 1
ATOM 1116 N N . ARG A 1 139 ? 8.230 -6.121 -15.994 1.00 92.56 139 ARG A N 1
ATOM 1117 C CA . ARG A 1 139 ? 7.192 -5.250 -15.423 1.00 92.56 139 ARG A CA 1
ATOM 1118 C C . ARG A 1 139 ? 6.440 -6.001 -14.336 1.00 92.56 139 ARG A C 1
ATOM 1120 O O . ARG A 1 139 ? 5.981 -7.122 -14.540 1.00 92.56 139 ARG A O 1
ATOM 1127 N N . VAL A 1 140 ? 6.307 -5.384 -13.167 1.00 89.94 140 VAL A N 1
ATOM 1128 C CA . VAL A 1 140 ? 5.600 -5.964 -12.021 1.00 89.94 140 VAL A CA 1
ATOM 1129 C C . VAL A 1 140 ? 4.329 -5.176 -11.782 1.00 89.94 140 VAL A C 1
ATOM 1131 O O . VAL A 1 140 ? 4.383 -3.992 -11.452 1.00 89.94 140 VAL A O 1
ATOM 1134 N N . LEU A 1 141 ? 3.197 -5.851 -11.933 1.00 91.38 141 LEU A N 1
ATOM 1135 C CA . LEU A 1 141 ? 1.873 -5.282 -11.763 1.00 91.38 141 LEU A CA 1
ATOM 1136 C C . LEU A 1 141 ? 1.294 -5.704 -10.418 1.00 91.38 141 LEU A C 1
ATOM 1138 O O . LEU A 1 141 ? 1.430 -6.862 -10.018 1.00 91.38 141 LEU A O 1
ATOM 1142 N N . ARG A 1 142 ? 0.578 -4.793 -9.757 1.00 87.75 142 ARG A N 1
ATOM 1143 C CA . ARG A 1 142 ? -0.456 -5.173 -8.786 1.00 87.75 142 ARG A CA 1
ATOM 1144 C C . ARG A 1 142 ? -1.814 -5.072 -9.453 1.00 87.75 142 ARG A C 1
ATOM 1146 O O . ARG A 1 142 ? -2.127 -4.012 -9.988 1.00 87.75 142 ARG A O 1
ATOM 1153 N N . ILE A 1 143 ? -2.604 -6.138 -9.399 1.00 87.00 143 ILE A N 1
ATOM 1154 C CA . ILE A 1 143 ? -3.904 -6.218 -10.073 1.00 87.00 143 ILE A CA 1
ATOM 1155 C C . ILE A 1 143 ? -4.945 -6.899 -9.185 1.00 87.00 143 ILE A C 1
ATOM 1157 O O . ILE A 1 143 ? -4.682 -7.970 -8.640 1.00 87.00 143 ILE A O 1
ATOM 1161 N N . ASN A 1 144 ? -6.124 -6.290 -9.065 1.00 86.06 144 ASN A N 1
ATOM 1162 C CA . ASN A 1 144 ? -7.321 -6.933 -8.521 1.00 86.06 144 ASN A CA 1
ATOM 1163 C C . ASN A 1 144 ? -7.944 -7.803 -9.613 1.00 86.06 144 ASN A C 1
ATOM 1165 O O . ASN A 1 144 ? -8.512 -7.263 -10.560 1.00 86.06 144 ASN A O 1
ATOM 1169 N N . LEU A 1 145 ? -7.832 -9.128 -9.509 1.00 85.38 145 LEU A N 1
ATOM 1170 C CA . LEU A 1 145 ? -8.383 -10.033 -10.518 1.00 85.38 145 LEU A CA 1
ATOM 1171 C C . LEU A 1 145 ? -9.904 -10.155 -10.387 1.00 85.38 145 LEU A C 1
ATOM 1173 O O . LEU A 1 145 ? -10.426 -10.472 -9.322 1.00 85.38 145 LEU A O 1
ATOM 1177 N N . PHE A 1 146 ? -10.603 -9.965 -11.503 1.00 84.94 146 PHE A N 1
ATOM 1178 C CA . PHE A 1 146 ? -12.008 -10.345 -11.676 1.00 84.94 146 PHE A CA 1
ATOM 1179 C C . PHE A 1 146 ? -12.144 -11.665 -12.440 1.00 84.94 146 PHE A C 1
ATOM 1181 O O . PHE A 1 146 ? -13.195 -12.304 -12.402 1.00 84.94 146 PHE A O 1
ATOM 1188 N N . ARG A 1 147 ? -11.086 -12.061 -13.156 1.00 84.38 147 ARG A N 1
ATOM 1189 C CA . ARG A 1 147 ? -10.964 -13.317 -13.893 1.00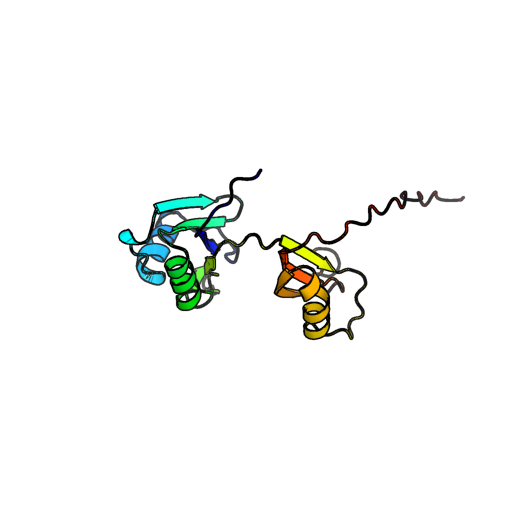 84.38 147 ARG A CA 1
ATOM 1190 C C . ARG A 1 147 ? -9.560 -13.867 -13.711 1.00 84.38 147 ARG A C 1
ATOM 1192 O O . ARG A 1 147 ? -8.604 -13.104 -13.585 1.00 84.38 147 ARG A O 1
ATOM 1199 N N . ASP A 1 148 ? -9.443 -15.185 -13.739 1.00 83.31 148 ASP A N 1
ATOM 1200 C CA . ASP A 1 148 ? -8.140 -15.831 -13.675 1.00 83.31 148 ASP A CA 1
ATOM 1201 C C . ASP A 1 148 ? -7.305 -15.481 -14.911 1.00 83.31 148 ASP A C 1
ATOM 1203 O O . ASP A 1 148 ? -7.807 -15.440 -16.039 1.00 83.31 148 ASP A O 1
ATOM 1207 N N . ILE A 1 149 ? -6.012 -15.246 -14.695 1.00 80.00 149 ILE A N 1
ATOM 1208 C CA . ILE A 1 149 ? -5.043 -15.171 -15.786 1.00 80.00 149 ILE A CA 1
ATOM 1209 C C . ILE A 1 149 ? -4.712 -16.616 -16.176 1.00 80.00 149 ILE A C 1
ATOM 1211 O O . ILE A 1 149 ? -4.292 -17.380 -15.301 1.00 80.00 149 ILE A O 1
ATOM 1215 N N . PRO A 1 150 ? -4.883 -17.012 -17.451 1.00 77.62 150 PRO A N 1
ATOM 1216 C CA . PRO A 1 150 ? -4.565 -18.359 -17.898 1.00 77.62 150 PRO A CA 1
ATOM 1217 C C . PRO A 1 150 ? -3.114 -18.698 -17.557 1.00 77.62 150 PRO A C 1
ATOM 1219 O O . PRO A 1 150 ? -2.183 -18.041 -18.022 1.00 77.62 150 PRO A O 1
ATOM 1222 N N . PHE A 1 151 ? -2.917 -19.725 -16.736 1.00 65.00 151 PHE A N 1
ATOM 1223 C CA . PHE A 1 151 ? -1.587 -20.230 -16.438 1.00 65.00 151 PHE A CA 1
ATOM 1224 C C . PHE A 1 151 ? -1.197 -21.200 -17.551 1.00 65.00 151 PHE A C 1
ATOM 1226 O O . PHE A 1 151 ? -1.759 -22.290 -17.658 1.00 65.00 151 PHE A O 1
ATOM 1233 N N . VAL A 1 152 ? -0.242 -20.817 -18.397 1.00 52.66 152 VAL A N 1
ATOM 1234 C CA . VAL A 1 152 ? 0.423 -21.795 -19.260 1.00 52.66 152 VAL A CA 1
ATOM 1235 C C . VAL A 1 152 ? 1.431 -22.515 -18.373 1.00 52.66 152 VAL A C 1
ATOM 1237 O O . VAL A 1 152 ? 2.414 -21.921 -17.933 1.00 52.66 152 VAL A O 1
ATOM 1240 N N . HIS A 1 153 ? 1.170 -23.784 -18.056 1.00 42.75 153 HIS A N 1
ATOM 1241 C CA . HIS A 1 153 ? 2.216 -24.661 -17.544 1.00 42.75 153 HIS A CA 1
ATOM 1242 C C . HIS A 1 153 ? 3.264 -24.795 -18.645 1.00 42.75 153 HIS A C 1
ATOM 1244 O O . HIS A 1 153 ? 3.089 -25.560 -19.591 1.00 42.75 153 HIS A O 1
ATOM 1250 N N . ASP A 1 154 ? 4.338 -24.019 -18.542 1.00 42.31 154 ASP A N 1
ATOM 1251 C CA . ASP A 1 154 ? 5.496 -24.232 -19.387 1.00 42.31 154 ASP A CA 1
ATOM 1252 C C . ASP A 1 154 ? 6.173 -25.531 -18.930 1.00 42.31 154 ASP A C 1
ATOM 1254 O O . ASP A 1 154 ? 6.873 -25.593 -17.919 1.00 42.31 154 ASP A O 1
ATOM 1258 N N . HIS A 1 155 ? 5.872 -26.613 -19.643 1.00 39.09 155 HIS A N 1
ATOM 1259 C CA . HIS A 1 155 ? 6.597 -27.873 -19.568 1.00 39.09 155 HIS A CA 1
ATOM 1260 C C . HIS A 1 155 ? 7.857 -27.821 -20.445 1.00 39.09 155 HIS A C 1
ATOM 1262 O O . HIS A 1 155 ? 8.197 -28.817 -21.083 1.00 39.09 155 HIS A O 1
ATOM 1268 N N . THR A 1 156 ? 8.591 -26.709 -20.499 1.00 38.19 156 THR A N 1
ATOM 1269 C CA . THR A 1 156 ? 9.976 -26.770 -20.965 1.00 38.19 156 THR A CA 1
ATOM 1270 C C . THR A 1 156 ? 10.820 -27.392 -19.863 1.00 38.19 156 THR A C 1
ATOM 1272 O O . THR A 1 156 ? 11.240 -26.778 -18.881 1.00 38.19 156 THR A O 1
ATOM 1275 N N . LYS A 1 157 ? 11.041 -28.697 -20.030 1.00 34.22 157 LYS A N 1
ATOM 1276 C CA . LYS A 1 157 ? 12.169 -29.400 -19.431 1.00 34.22 157 LYS A CA 1
ATOM 1277 C C . LYS A 1 157 ? 13.401 -28.503 -19.565 1.00 34.22 157 LYS A C 1
ATOM 1279 O O . LYS A 1 157 ? 13.704 -28.039 -20.660 1.00 34.22 157 LYS A O 1
ATOM 1284 N N . ARG A 1 158 ? 14.110 -28.288 -18.453 1.00 37.25 158 ARG A N 1
ATOM 1285 C CA . ARG A 1 158 ? 15.523 -27.913 -18.499 1.00 37.25 158 ARG A CA 1
ATOM 1286 C C . ARG A 1 158 ? 16.210 -28.942 -19.391 1.00 37.25 158 ARG A C 1
ATOM 1288 O O . ARG A 1 158 ? 16.366 -30.087 -18.977 1.00 37.25 158 ARG A O 1
ATOM 1295 N N . GLU A 1 159 ? 16.551 -28.560 -20.612 1.00 33.56 159 GLU A N 1
ATOM 1296 C CA . GLU A 1 159 ? 17.604 -29.253 -21.330 1.00 33.56 159 GLU A CA 1
ATOM 1297 C C . GLU A 1 159 ? 18.892 -28.910 -20.590 1.00 33.56 159 GLU A C 1
ATOM 1299 O O . GLU A 1 159 ? 19.330 -27.758 -20.539 1.00 33.56 159 GLU A O 1
ATOM 1304 N N . ASP A 1 160 ? 19.414 -29.920 -19.899 1.00 37.88 160 ASP A N 1
ATOM 1305 C CA . ASP A 1 160 ? 20.763 -29.919 -19.374 1.00 37.88 160 ASP A CA 1
ATOM 1306 C C . ASP A 1 160 ? 21.702 -29.538 -20.521 1.00 37.88 160 ASP A C 1
ATOM 1308 O O . ASP A 1 160 ? 21.847 -30.278 -21.496 1.00 37.88 160 ASP A O 1
ATOM 1312 N N . TYR A 1 161 ? 22.361 -28.386 -20.399 1.00 38.06 161 TYR A N 1
ATOM 1313 C CA . TYR A 1 161 ? 23.586 -28.126 -21.142 1.00 38.06 161 TYR A CA 1
ATOM 1314 C C . TYR A 1 161 ? 24.644 -29.091 -20.603 1.00 38.06 161 TYR A C 1
ATOM 1316 O O . TYR A 1 161 ? 25.439 -28.762 -19.723 1.00 38.06 161 TYR A O 1
ATOM 1324 N N . GLY A 1 162 ? 24.595 -30.322 -21.107 1.00 32.47 162 GLY A N 1
ATOM 1325 C CA . GLY A 1 162 ? 25.686 -31.267 -21.025 1.00 32.47 162 GLY A CA 1
ATOM 1326 C C . GLY A 1 162 ? 26.879 -30.668 -21.752 1.00 32.47 162 GLY A C 1
ATOM 1327 O O . GLY A 1 162 ? 26.811 -30.376 -22.946 1.00 32.47 162 GLY A O 1
ATOM 1328 N N . CYS A 1 163 ? 27.968 -30.473 -21.013 1.00 40.81 163 CYS A N 1
ATOM 1329 C CA . CYS A 1 163 ? 29.284 -30.292 -21.597 1.00 40.81 163 CYS A CA 1
ATOM 1330 C C . CYS A 1 163 ? 29.532 -31.425 -22.602 1.00 40.81 163 CYS A C 1
ATOM 1332 O O . CYS A 1 163 ? 29.443 -32.602 -22.249 1.00 40.81 163 CYS A O 1
ATOM 1334 N N . LEU A 1 164 ? 29.847 -31.059 -23.839 1.00 34.00 164 LEU A N 1
ATOM 1335 C CA . LEU A 1 164 ? 30.442 -31.954 -24.825 1.00 34.00 164 LEU A CA 1
ATOM 1336 C C . LEU A 1 164 ? 31.924 -31.571 -25.003 1.00 34.00 164 LEU A C 1
ATOM 1338 O O . LEU A 1 164 ? 32.285 -30.438 -24.680 1.00 34.00 164 LEU A O 1
ATOM 1342 N N . PRO A 1 165 ? 32.758 -32.549 -25.394 1.00 41.59 165 PRO A N 1
ATOM 1343 C CA . PRO A 1 165 ? 34.078 -32.821 -24.815 1.00 41.59 165 PRO A CA 1
ATOM 1344 C C . PRO A 1 165 ? 35.195 -31.854 -25.208 1.00 41.59 165 PRO A C 1
ATOM 1346 O O . PRO A 1 165 ? 35.126 -31.265 -26.309 1.00 41.59 165 PRO A O 1
#

Radius of gyration: 19.95 Å; chains: 1; bounding box: 51×44×47 Å

pLDDT: mean 84.25, std 16.68, range [31.53, 96.38]

Sequence (165 aa):
MYGVRKNTLVIDFSVLPIRPDIGKVQSFLEKDVKLQYADVRSIQLHHLRNCVLIEMVSCEIAFRYQSDHNLKRTMLCNNKEFRIPVYVDCDAVTVRVLDLSPSISDAAICENMLQFGEVISIRDEKWKHYFPGMSNGVRVLRINLFRDIPFVHDHTKREDYGCLP

Foldseek 3Di:
DPDDQPQKKKWAPVQAPDQDDPVVVVCCVCPVLVPDPQQFDDWDQDPVRSMIITRGPDNVVLVVSQVVQAQNGWDDDPNDIDRIGIHGDAPWDKDKDPPDDPPDDPVNVQVVCVVFFHWPDKDFDADVPPHGPHGPRIIITTGRGPHDDDDDPPPPDPPPPPDDD